Protein AF-A0A7V4YYL2-F1 (afdb_monomer_lite)

Foldseek 3Di:
DVLVVLLVCLLLCQLLCCQVPVDGDVVSVVSLVVLQVVQVVFWDWDQDPVGIDIDGNDDDDDVCVSSVVSVVSVVCVPDPQSVQWHAAPQPRDIDGQPDPVSPDRHNDCVPRVVVVVVVVVVVVVVVVVVVVVVD

Sequence (135 aa):
MDEVRALREAIYDFFDYHAKNGKIHPAHLETLNGFLHEVYMYTCIKMTENGLQRGIFKKTYMEKPLWIIALSAESLLLSDRLSRVKACDNCGWLFLDTSKNGARRWCNMSTCGSQTKAKAWYHRKKELESGKSNL

pLDDT: mean 88.84, std 10.21, range [47.81, 97.75]

Secondary structure (DSSP, 8-state):
-HHHHHHHHHHHHHHHHHHHHS---THHHHHHHHHHHHHHHTEEEEEETTEEEEEE----SSSHHHHHHHHHHHHHHTSGGGGGEEE-TTT--EEE--STTS---SS-IIIIIHHHHHHHHHHHHHHHHHHTT--

Radius of gyration: 21.22 Å; chains: 1; bounding box: 65×26×57 Å

Structure (mmCIF, N/CA/C/O backbone):
data_AF-A0A7V4YYL2-F1
#
_entry.id   AF-A0A7V4YYL2-F1
#
loop_
_atom_site.group_PDB
_atom_site.id
_atom_site.type_symbol
_atom_site.label_atom_id
_atom_site.label_alt_id
_atom_site.label_comp_id
_atom_site.label_asym_id
_atom_site.label_entity_id
_atom_site.label_seq_id
_atom_site.pdbx_PDB_ins_code
_atom_site.Cartn_x
_atom_site.Cartn_y
_atom_site.Cartn_z
_atom_site.occupancy
_atom_site.B_iso_or_equiv
_atom_site.auth_seq_id
_atom_site.auth_comp_id
_atom_site.auth_asym_id
_atom_site.auth_atom_id
_atom_site.pdbx_PDB_model_num
ATOM 1 N N . MET A 1 1 ? -1.567 14.436 -16.676 1.00 70.31 1 MET A N 1
ATOM 2 C CA . MET A 1 1 ? -2.353 14.470 -15.416 1.00 70.31 1 MET A CA 1
ATOM 3 C C . MET A 1 1 ? -3.103 13.167 -15.204 1.00 70.31 1 MET A C 1
ATOM 5 O O . MET A 1 1 ? -3.061 12.636 -14.102 1.00 70.31 1 MET A O 1
ATOM 9 N N . ASP A 1 2 ? -3.760 12.637 -16.233 1.00 87.00 2 ASP A N 1
ATOM 10 C CA . ASP A 1 2 ? -4.640 11.471 -16.090 1.00 87.00 2 ASP A CA 1
ATOM 11 C C . ASP A 1 2 ? -3.893 10.171 -15.770 1.00 87.00 2 ASP A C 1
ATOM 13 O O . ASP A 1 2 ? -4.371 9.403 -14.947 1.00 87.00 2 ASP A O 1
ATOM 17 N N . GLU A 1 3 ? -2.665 9.988 -16.264 1.00 87.38 3 GLU A N 1
ATOM 18 C CA . GLU A 1 3 ? -1.773 8.880 -15.871 1.00 87.38 3 GLU A CA 1
ATOM 19 C C . GLU A 1 3 ? -1.490 8.844 -14.360 1.00 87.38 3 GLU A C 1
ATOM 21 O O . GLU A 1 3 ? -1.499 7.781 -13.745 1.00 87.38 3 GLU A O 1
ATOM 26 N N . VAL A 1 4 ? -1.292 10.015 -13.736 1.00 90.44 4 VAL A N 1
ATOM 27 C CA . VAL A 1 4 ? -1.080 10.137 -12.283 1.00 90.44 4 VAL A CA 1
ATOM 28 C C . VAL A 1 4 ? -2.314 9.640 -11.533 1.00 90.44 4 VAL A C 1
ATOM 30 O O . VAL A 1 4 ? -2.196 8.952 -10.519 1.00 90.44 4 VAL A O 1
ATOM 33 N N . ARG A 1 5 ? -3.504 9.984 -12.041 1.00 91.94 5 ARG A N 1
ATOM 34 C CA . ARG A 1 5 ? -4.784 9.550 -11.481 1.00 91.94 5 ARG A CA 1
ATOM 35 C C . ARG A 1 5 ? -4.975 8.041 -11.669 1.00 91.94 5 ARG A C 1
ATOM 37 O O . ARG A 1 5 ? -5.242 7.363 -10.683 1.00 91.94 5 ARG A O 1
ATOM 44 N N . ALA A 1 6 ? -4.745 7.532 -12.878 1.00 90.50 6 ALA A N 1
ATOM 45 C CA . ALA A 1 6 ? -4.885 6.122 -13.232 1.00 90.50 6 ALA A CA 1
ATOM 46 C C . ALA A 1 6 ? -3.940 5.215 -12.427 1.00 90.50 6 ALA A C 1
ATOM 48 O O . ALA A 1 6 ? -4.390 4.219 -11.866 1.00 90.50 6 ALA A O 1
ATOM 49 N N . LEU A 1 7 ? -2.656 5.576 -12.288 1.00 91.31 7 LEU A N 1
ATOM 50 C CA . LEU A 1 7 ? -1.714 4.814 -11.461 1.00 91.31 7 LEU A CA 1
ATOM 51 C C . LEU A 1 7 ? -2.117 4.842 -9.980 1.00 91.31 7 LEU A C 1
ATOM 53 O O . LEU A 1 7 ? -2.084 3.811 -9.310 1.00 91.31 7 LEU A O 1
ATOM 57 N N . ARG A 1 8 ? -2.519 6.011 -9.463 1.00 93.44 8 ARG A N 1
ATOM 58 C CA . ARG A 1 8 ? -2.992 6.167 -8.078 1.00 93.44 8 ARG A CA 1
ATOM 59 C C . ARG A 1 8 ? -4.217 5.295 -7.799 1.00 93.44 8 ARG A C 1
ATOM 61 O O . ARG A 1 8 ? -4.280 4.692 -6.734 1.00 93.44 8 ARG A O 1
ATOM 68 N N . GLU A 1 9 ? -5.172 5.253 -8.722 1.00 92.44 9 GLU A N 1
ATOM 69 C CA . GLU A 1 9 ? -6.406 4.467 -8.603 1.00 92.44 9 GLU A CA 1
ATOM 70 C C . GLU A 1 9 ? -6.120 2.970 -8.717 1.00 92.44 9 GLU A C 1
ATOM 72 O O . GLU A 1 9 ? -6.482 2.234 -7.808 1.00 92.44 9 GLU A O 1
ATOM 77 N N . ALA A 1 10 ? -5.337 2.528 -9.706 1.00 91.12 10 ALA A N 1
ATOM 78 C CA . ALA A 1 10 ? -4.929 1.126 -9.825 1.00 91.12 10 ALA A CA 1
ATOM 79 C C . ALA A 1 10 ? -4.198 0.603 -8.573 1.00 91.12 10 ALA A C 1
ATOM 81 O O . ALA A 1 10 ? -4.504 -0.483 -8.080 1.00 91.12 10 ALA A O 1
ATOM 82 N N . ILE A 1 11 ? -3.267 1.393 -8.023 1.00 93.44 11 ILE A N 1
ATOM 83 C CA . ILE A 1 11 ? -2.564 1.069 -6.773 1.00 93.44 11 ILE A CA 1
ATOM 84 C C . ILE A 1 11 ? -3.537 1.040 -5.589 1.00 93.44 11 ILE A C 1
ATOM 86 O O . ILE A 1 11 ? -3.478 0.116 -4.776 1.00 93.44 11 ILE A O 1
ATOM 90 N N . TYR A 1 12 ? -4.411 2.043 -5.464 1.00 93.88 12 TYR A N 1
ATOM 91 C CA . TYR A 1 12 ? -5.356 2.122 -4.352 1.00 93.88 12 TYR A CA 1
ATOM 92 C C . TYR A 1 12 ? -6.344 0.953 -4.375 1.00 93.88 12 TYR A C 1
ATOM 94 O O . TYR A 1 12 ? -6.459 0.251 -3.374 1.00 93.88 12 TYR A O 1
ATOM 102 N N . ASP A 1 13 ? -6.993 0.705 -5.511 1.00 90.81 13 ASP A N 1
ATOM 103 C CA . ASP A 1 13 ? -8.012 -0.332 -5.658 1.00 90.81 13 ASP A CA 1
ATOM 104 C C . ASP A 1 13 ? -7.420 -1.728 -5.432 1.00 90.81 13 ASP A C 1
ATOM 106 O O . ASP A 1 13 ? -8.007 -2.527 -4.703 1.00 90.81 13 ASP A O 1
ATOM 110 N N . PHE A 1 14 ? -6.217 -2.001 -5.960 1.00 92.38 14 PHE A N 1
ATOM 111 C CA . PHE A 1 14 ? -5.494 -3.245 -5.683 1.00 92.38 14 PHE A CA 1
ATOM 112 C C . PHE A 1 14 ? -5.308 -3.466 -4.174 1.00 92.38 14 PHE A C 1
ATOM 114 O O . PHE A 1 14 ? -5.674 -4.515 -3.635 1.00 92.38 14 PHE A O 1
ATOM 121 N N . PHE A 1 15 ? -4.721 -2.485 -3.481 1.00 94.69 15 PHE A N 1
ATOM 122 C CA . PHE A 1 15 ? -4.337 -2.640 -2.079 1.00 94.69 15 PHE A CA 1
ATOM 123 C C . PHE A 1 15 ? -5.527 -2.553 -1.119 1.00 94.69 15 PHE A C 1
ATOM 125 O O . PHE A 1 15 ? -5.506 -3.222 -0.089 1.00 94.69 15 PHE A O 1
ATOM 132 N N . ASP A 1 16 ? -6.564 -1.777 -1.435 1.00 93.88 16 ASP A N 1
ATOM 133 C CA . ASP A 1 16 ? -7.807 -1.709 -0.661 1.00 93.88 16 ASP A CA 1
ATOM 134 C C . ASP A 1 16 ? -8.623 -2.997 -0.815 1.00 93.88 16 ASP A C 1
ATOM 136 O O . ASP A 1 16 ? -9.062 -3.571 0.187 1.00 93.88 16 ASP A O 1
ATOM 140 N N . TYR A 1 17 ? -8.736 -3.527 -2.039 1.00 92.44 17 TYR A N 1
ATOM 141 C CA . TYR A 1 17 ? -9.357 -4.828 -2.273 1.00 92.44 17 TYR A CA 1
ATOM 142 C C . TYR A 1 17 ? -8.599 -5.947 -1.548 1.00 92.44 17 TYR A C 1
ATOM 144 O O . TYR A 1 17 ? -9.228 -6.769 -0.874 1.00 92.44 17 TYR A O 1
ATOM 152 N N . HIS A 1 18 ? -7.261 -5.948 -1.607 1.00 92.62 18 HIS A N 1
ATOM 153 C CA . HIS A 1 18 ? -6.434 -6.898 -0.862 1.00 92.62 18 HIS A CA 1
ATOM 154 C C . HIS A 1 18 ? -6.622 -6.762 0.656 1.00 92.62 18 HIS A C 1
ATOM 156 O O . HIS A 1 18 ? -6.918 -7.753 1.323 1.00 92.62 18 HIS A O 1
ATOM 162 N N . ALA A 1 19 ? -6.526 -5.546 1.200 1.00 93.62 19 ALA A N 1
ATOM 163 C CA . ALA A 1 19 ? -6.653 -5.281 2.633 1.00 93.62 19 ALA A CA 1
ATOM 164 C C . ALA A 1 19 ? -8.022 -5.680 3.211 1.00 93.62 19 ALA A C 1
ATOM 166 O O . ALA A 1 19 ? -8.106 -6.033 4.387 1.00 93.62 19 ALA A O 1
ATOM 167 N N . LYS A 1 20 ? -9.090 -5.620 2.404 1.00 90.56 20 LYS A N 1
ATOM 168 C CA . LYS A 1 20 ? -10.452 -6.003 2.808 1.00 90.56 20 LYS A CA 1
ATOM 169 C C . LYS A 1 20 ? -10.752 -7.491 2.630 1.00 90.56 20 LYS A C 1
ATOM 171 O O . LYS A 1 20 ? -11.482 -8.052 3.440 1.00 90.56 20 LYS A O 1
ATOM 176 N N . ASN A 1 21 ? -10.229 -8.121 1.575 1.00 90.19 21 ASN A N 1
ATOM 177 C CA . ASN A 1 21 ? -10.677 -9.452 1.137 1.00 90.19 21 ASN A CA 1
ATOM 178 C C . ASN A 1 21 ? -9.604 -10.549 1.223 1.00 90.19 21 ASN A C 1
ATOM 180 O O . ASN A 1 21 ? -9.929 -11.718 1.019 1.00 90.19 21 ASN A O 1
ATOM 184 N N . GLY A 1 22 ? -8.330 -10.199 1.435 1.00 87.00 22 GLY A N 1
ATOM 185 C CA . GLY A 1 22 ? -7.194 -11.128 1.341 1.00 87.00 22 GLY A CA 1
ATOM 186 C C . GLY A 1 22 ? 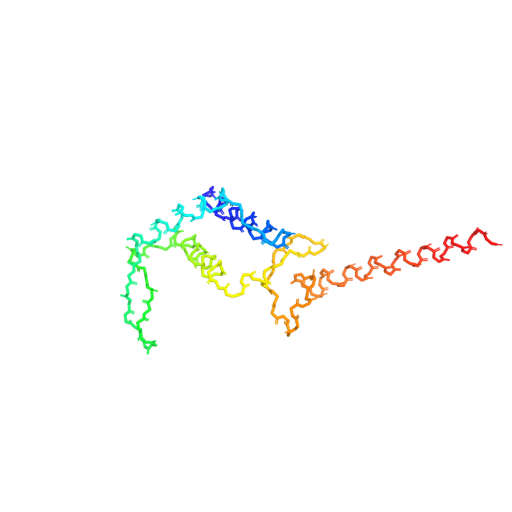-6.973 -11.710 -0.064 1.00 87.00 22 GLY A C 1
ATOM 187 O O . GLY A 1 22 ? -6.258 -12.695 -0.220 1.00 87.00 22 GLY A O 1
ATOM 188 N N . LYS A 1 23 ? -7.610 -11.129 -1.089 1.00 85.94 23 LYS A N 1
ATOM 189 C CA . LYS A 1 23 ? -7.641 -11.614 -2.478 1.00 85.94 23 LYS A CA 1
ATOM 190 C C . LYS A 1 23 ? -7.080 -10.563 -3.432 1.00 85.94 23 LYS A C 1
ATOM 192 O O . LYS A 1 23 ? -6.941 -9.399 -3.071 1.00 85.94 23 LYS A O 1
ATOM 197 N N . ILE A 1 24 ? -6.785 -10.980 -4.658 1.00 81.88 24 ILE A N 1
ATOM 198 C CA . ILE A 1 24 ? -6.372 -10.112 -5.764 1.00 81.88 24 ILE A CA 1
ATOM 199 C C . ILE A 1 24 ? -7.364 -10.327 -6.908 1.00 81.88 24 ILE A C 1
ATOM 201 O O . ILE A 1 24 ? -7.664 -11.472 -7.244 1.00 81.88 24 ILE A O 1
ATOM 205 N N . HIS A 1 25 ? -7.870 -9.244 -7.500 1.00 79.75 25 HIS A N 1
ATOM 206 C CA . HIS A 1 25 ? -8.697 -9.307 -8.704 1.00 79.75 25 HIS A CA 1
ATOM 207 C C . HIS A 1 25 ? -7.850 -8.936 -9.940 1.00 79.75 25 HIS A C 1
ATOM 209 O O . HIS A 1 25 ? -7.208 -7.881 -9.910 1.00 79.75 25 HIS A O 1
ATOM 215 N N . PRO A 1 26 ? -7.836 -9.744 -11.024 1.00 80.19 26 PRO A N 1
ATOM 216 C CA . PRO A 1 26 ? -6.928 -9.541 -12.161 1.00 80.19 26 PRO A CA 1
ATOM 217 C C . PRO A 1 26 ? -6.995 -8.155 -12.814 1.00 80.19 26 PRO A C 1
ATOM 219 O O . PRO A 1 26 ? -5.959 -7.625 -13.202 1.00 80.19 26 PRO A O 1
ATOM 222 N N . ALA A 1 27 ? -8.177 -7.531 -12.871 1.00 78.44 27 ALA A N 1
ATOM 223 C CA . ALA A 1 27 ? -8.356 -6.218 -13.504 1.00 78.44 27 ALA A CA 1
ATOM 224 C C . ALA A 1 27 ? -7.496 -5.095 -12.882 1.00 78.44 27 ALA A C 1
ATOM 226 O O . ALA A 1 27 ? -7.097 -4.172 -13.584 1.00 78.44 27 ALA A O 1
ATOM 227 N N . HIS A 1 28 ? -7.148 -5.171 -11.589 1.00 76.69 28 HIS A N 1
ATOM 228 C CA . HIS A 1 28 ? -6.271 -4.162 -10.971 1.00 76.69 28 HIS A CA 1
ATOM 229 C C . HIS A 1 28 ? -4.803 -4.298 -11.411 1.00 76.69 28 HIS A C 1
ATOM 231 O O . HIS A 1 28 ? -4.039 -3.338 -11.320 1.00 76.69 28 HIS A O 1
ATOM 237 N N . LEU A 1 29 ? -4.401 -5.483 -11.888 1.00 85.25 29 LEU A N 1
ATOM 238 C CA . LEU A 1 29 ? -3.051 -5.725 -12.390 1.00 85.25 29 LEU A CA 1
ATOM 239 C C . LEU A 1 29 ? -2.861 -5.187 -13.809 1.00 85.25 29 LEU A C 1
ATOM 241 O O . LEU A 1 29 ? -1.746 -4.818 -14.142 1.00 85.25 29 LEU A O 1
ATOM 245 N N . GLU A 1 30 ? -3.908 -5.108 -14.633 1.00 89.25 30 GLU A N 1
ATOM 246 C CA . GLU A 1 30 ? -3.800 -4.671 -16.033 1.00 89.25 30 GLU A CA 1
ATOM 247 C C . GLU A 1 30 ? -3.238 -3.245 -16.149 1.00 89.25 30 GLU A C 1
ATOM 249 O O . GLU A 1 30 ? -2.199 -3.032 -16.777 1.00 89.25 30 GLU A O 1
ATOM 254 N N . THR A 1 31 ? -3.843 -2.284 -15.444 1.00 87.94 31 THR A N 1
ATOM 255 C CA . THR A 1 31 ? -3.368 -0.892 -15.418 1.00 87.94 31 THR A CA 1
ATOM 256 C C . THR A 1 31 ? -1.952 -0.779 -14.847 1.00 87.94 31 THR A C 1
ATOM 258 O O . THR A 1 31 ? -1.115 -0.086 -15.423 1.00 87.94 31 THR A O 1
ATOM 261 N N . LEU A 1 32 ? -1.646 -1.478 -13.744 1.00 90.19 32 LEU A N 1
ATOM 262 C CA . LEU A 1 32 ? -0.302 -1.468 -13.151 1.00 90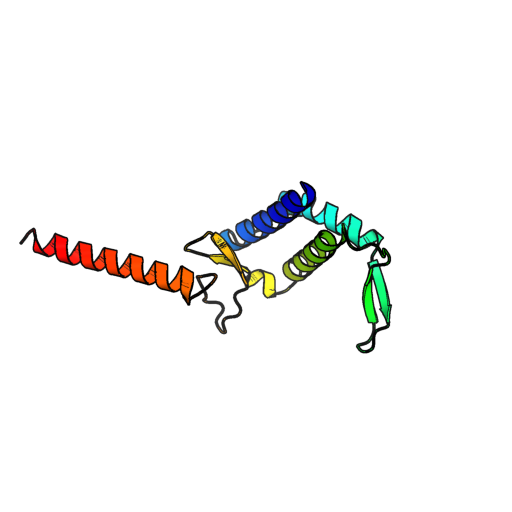.19 32 LEU A CA 1
ATOM 263 C C . LEU A 1 32 ? 0.739 -2.080 -14.104 1.00 90.19 32 LEU A C 1
ATOM 265 O O . LEU A 1 32 ? 1.826 -1.525 -14.254 1.00 90.19 32 LEU A O 1
ATOM 269 N N . ASN A 1 33 ? 0.395 -3.171 -14.791 1.00 92.31 33 ASN A N 1
ATOM 270 C CA . ASN A 1 33 ? 1.254 -3.834 -15.768 1.00 92.31 33 ASN A CA 1
ATOM 271 C C . ASN A 1 33 ? 1.562 -2.937 -16.972 1.00 92.31 33 ASN A C 1
ATOM 273 O O . ASN A 1 33 ? 2.668 -3.025 -17.494 1.00 92.31 33 ASN A O 1
ATOM 277 N N . GLY A 1 34 ? 0.653 -2.040 -17.373 1.00 90.94 34 GLY A N 1
ATOM 278 C CA . GLY A 1 34 ? 0.940 -1.010 -18.378 1.00 90.94 34 GLY A CA 1
ATOM 279 C C . GLY A 1 34 ? 2.108 -0.104 -17.966 1.00 90.94 34 GLY A C 1
ATOM 280 O O . GLY A 1 34 ? 3.092 0.017 -18.697 1.00 90.94 34 GLY A O 1
ATOM 281 N N . PHE A 1 35 ? 2.056 0.453 -16.750 1.00 90.31 35 PHE A N 1
ATOM 282 C CA . PHE A 1 35 ? 3.149 1.269 -16.199 1.00 90.31 35 PHE A CA 1
ATOM 283 C C . PHE A 1 35 ? 4.435 0.464 -15.957 1.00 90.31 35 PHE A C 1
ATOM 285 O O . PHE A 1 35 ? 5.533 0.986 -16.162 1.00 90.31 35 PHE A O 1
ATOM 292 N N . LEU A 1 36 ? 4.321 -0.800 -15.528 1.00 92.38 36 LEU A N 1
ATOM 293 C CA . LEU A 1 36 ? 5.475 -1.682 -15.330 1.00 92.38 36 LEU A CA 1
ATOM 294 C C . LEU A 1 36 ? 6.155 -2.035 -16.657 1.00 92.38 36 LEU A C 1
ATOM 296 O O . LEU A 1 36 ? 7.378 -1.971 -16.743 1.00 92.38 36 LEU A O 1
ATOM 300 N N . HIS A 1 37 ? 5.388 -2.353 -17.701 1.00 92.56 37 HIS A N 1
ATOM 301 C CA . HIS A 1 37 ? 5.919 -2.642 -19.030 1.00 92.56 37 HIS A CA 1
ATOM 302 C C . HIS A 1 37 ? 6.758 -1.472 -19.557 1.00 92.56 37 HIS A C 1
ATOM 304 O O . HIS A 1 37 ? 7.900 -1.677 -19.971 1.00 92.56 37 HIS A O 1
ATOM 310 N N . GLU A 1 38 ? 6.237 -0.243 -19.456 1.00 88.25 38 GLU A N 1
ATOM 311 C CA . GLU A 1 38 ? 6.957 0.961 -19.873 1.00 88.25 38 GLU A CA 1
ATOM 312 C C . GLU A 1 38 ? 8.281 1.131 -19.110 1.00 88.25 38 GLU A C 1
ATOM 314 O O . GLU A 1 38 ? 9.339 1.222 -19.735 1.00 88.25 38 GLU A O 1
ATOM 319 N N . VAL A 1 39 ? 8.267 1.126 -17.769 1.00 89.06 39 VAL A N 1
ATOM 320 C CA . VAL A 1 39 ? 9.514 1.303 -17.003 1.00 89.06 39 VAL A CA 1
ATOM 321 C C . VAL A 1 39 ? 10.510 0.178 -17.275 1.00 89.06 39 VAL A C 1
ATOM 323 O O . VAL A 1 39 ? 11.704 0.466 -17.391 1.00 89.06 39 VAL A O 1
ATOM 326 N N . TYR A 1 40 ? 10.057 -1.072 -17.435 1.00 91.06 40 TYR A N 1
ATOM 327 C CA . TYR A 1 40 ? 10.940 -2.207 -17.707 1.00 91.06 40 TYR A CA 1
ATOM 328 C C . TYR A 1 40 ? 11.717 -2.054 -19.015 1.00 91.06 40 TYR A C 1
ATOM 330 O O . TYR A 1 40 ? 12.922 -2.321 -19.004 1.00 91.06 40 TYR A O 1
ATOM 338 N N . MET A 1 41 ? 11.108 -1.511 -20.078 1.00 88.75 41 MET A N 1
ATOM 339 C CA . MET A 1 41 ? 11.810 -1.176 -21.331 1.00 88.75 41 MET A CA 1
ATOM 340 C C . MET A 1 41 ? 12.966 -0.176 -21.140 1.00 88.75 41 MET A C 1
ATOM 342 O O . MET A 1 41 ? 13.879 -0.118 -21.961 1.00 88.75 41 MET A O 1
ATOM 346 N N . TYR A 1 42 ? 12.968 0.588 -20.043 1.00 87.06 42 TYR A N 1
ATOM 347 C CA . TYR A 1 42 ? 14.023 1.545 -19.701 1.00 87.06 42 TYR A CA 1
ATOM 348 C C . TYR A 1 42 ? 14.878 1.135 -18.492 1.00 87.06 42 TYR A C 1
ATOM 350 O O . TYR A 1 42 ? 15.744 1.919 -18.081 1.00 87.06 42 TYR A O 1
ATOM 358 N N . THR A 1 43 ? 14.672 -0.055 -17.913 1.00 88.94 43 THR A N 1
ATOM 359 C CA . THR A 1 43 ? 15.512 -0.560 -16.815 1.00 88.94 43 THR A CA 1
ATOM 360 C C . THR A 1 43 ? 16.887 -1.019 -17.299 1.00 88.94 43 THR A C 1
ATOM 362 O O . THR A 1 43 ? 17.075 -1.450 -18.431 1.00 88.94 43 THR A O 1
ATOM 365 N N . CYS A 1 44 ? 17.877 -0.911 -16.417 1.00 90.19 44 CYS A N 1
ATOM 366 C CA . CYS A 1 44 ? 19.244 -1.375 -16.636 1.00 90.19 44 CYS A CA 1
ATOM 367 C C . CYS A 1 44 ? 19.858 -1.848 -15.317 1.00 90.19 44 CYS A C 1
ATOM 369 O O . CYS A 1 44 ? 19.366 -1.506 -14.240 1.00 90.19 44 CYS A O 1
ATOM 371 N N . ILE A 1 45 ? 20.967 -2.581 -15.388 1.00 91.81 45 ILE A N 1
ATOM 372 C CA . ILE A 1 45 ? 21.817 -2.832 -14.221 1.00 91.81 45 ILE A CA 1
ATOM 373 C C . ILE A 1 45 ? 22.875 -1.727 -14.169 1.00 91.81 45 ILE A C 1
ATOM 375 O O . ILE A 1 45 ? 23.520 -1.431 -15.175 1.00 91.81 45 ILE A O 1
ATOM 379 N N . LYS A 1 46 ? 23.049 -1.107 -13.001 1.00 90.88 46 LYS A N 1
ATOM 380 C CA . LYS A 1 46 ? 24.111 -0.134 -12.728 1.00 90.88 46 LYS A CA 1
ATOM 381 C C . LYS A 1 46 ? 25.028 -0.665 -11.636 1.00 90.88 46 LYS A C 1
ATOM 383 O O . LYS A 1 46 ? 24.560 -1.219 -10.643 1.00 90.88 46 LYS A O 1
ATOM 388 N N . MET A 1 47 ? 26.327 -0.452 -11.813 1.00 93.94 47 MET A N 1
ATOM 389 C CA . MET A 1 47 ? 27.301 -0.580 -10.733 1.00 93.94 47 MET A CA 1
ATOM 390 C C . MET A 1 47 ? 27.141 0.619 -9.789 1.00 93.94 47 MET A C 1
ATOM 392 O O . MET A 1 47 ? 27.041 1.757 -10.249 1.00 93.94 47 MET A O 1
ATOM 396 N N . THR A 1 48 ? 27.107 0.367 -8.485 1.00 90.31 48 THR A N 1
ATOM 397 C CA . THR A 1 48 ? 27.084 1.387 -7.426 1.00 90.31 48 THR A CA 1
ATOM 398 C C . THR A 1 48 ? 28.114 1.029 -6.356 1.00 90.31 48 THR A C 1
ATOM 400 O O . THR A 1 48 ? 28.615 -0.094 -6.334 1.00 90.31 48 THR A O 1
ATOM 403 N N . GLU A 1 49 ? 28.394 1.947 -5.431 1.00 92.69 49 GLU A N 1
ATOM 404 C CA . GLU A 1 49 ? 29.242 1.681 -4.254 1.00 92.69 49 GLU A CA 1
ATOM 405 C C . GLU A 1 49 ? 28.732 0.493 -3.413 1.00 92.69 49 GLU A C 1
ATOM 407 O O . GLU A 1 49 ? 29.519 -0.228 -2.812 1.00 92.69 49 GLU A O 1
ATOM 412 N N . ASN A 1 50 ? 27.418 0.234 -3.442 1.00 92.81 50 ASN A N 1
ATOM 413 C CA . ASN A 1 50 ? 26.758 -0.877 -2.753 1.00 92.81 50 ASN A CA 1
ATOM 414 C C . ASN A 1 50 ? 26.538 -2.103 -3.670 1.00 92.81 50 ASN A C 1
ATOM 416 O O . ASN A 1 50 ? 25.627 -2.898 -3.439 1.00 92.81 50 ASN A O 1
ATOM 420 N N . GLY A 1 51 ? 27.327 -2.241 -4.742 1.00 93.81 51 GLY A N 1
ATOM 421 C CA . GLY A 1 51 ? 27.233 -3.332 -5.716 1.00 93.81 51 GLY A CA 1
ATOM 422 C C . GLY A 1 51 ? 26.241 -3.081 -6.860 1.00 93.81 51 GLY A C 1
ATOM 423 O O . GLY A 1 51 ? 25.925 -1.938 -7.203 1.00 93.81 51 GLY A O 1
ATOM 424 N N . LEU A 1 52 ? 25.777 -4.163 -7.494 1.00 93.69 52 LEU A N 1
ATOM 425 C CA . LEU A 1 52 ? 24.874 -4.122 -8.651 1.00 93.69 52 LEU A CA 1
ATOM 426 C C . LEU A 1 52 ? 23.437 -3.781 -8.234 1.00 93.69 52 LEU A C 1
ATOM 428 O O . LEU A 1 52 ? 22.855 -4.453 -7.385 1.00 93.69 52 LEU A O 1
ATOM 432 N N . GLN A 1 53 ? 22.842 -2.769 -8.868 1.00 89.94 53 GLN A N 1
ATOM 433 C CA . GLN A 1 53 ? 21.478 -2.312 -8.582 1.00 89.94 53 GLN A CA 1
ATOM 434 C C . GLN A 1 53 ? 20.677 -2.027 -9.859 1.00 89.94 53 GLN A C 1
ATOM 436 O O . GLN A 1 53 ? 21.233 -1.695 -10.907 1.00 89.94 53 GLN A O 1
ATOM 441 N N . ARG A 1 54 ? 19.343 -2.108 -9.762 1.00 88.12 54 ARG A N 1
ATOM 442 C CA . ARG A 1 54 ? 18.418 -1.698 -10.831 1.00 88.12 54 ARG A CA 1
ATOM 443 C C . ARG A 1 54 ? 18.449 -0.176 -10.990 1.00 88.12 54 ARG A C 1
ATOM 445 O O . ARG A 1 54 ? 18.102 0.559 -10.072 1.00 88.12 54 ARG A O 1
ATOM 452 N N . GLY A 1 55 ? 18.820 0.293 -12.175 1.00 85.56 55 GLY A N 1
ATOM 453 C CA . GLY A 1 55 ? 18.731 1.689 -12.589 1.00 85.56 55 GLY A CA 1
ATOM 454 C C . GLY A 1 55 ? 17.803 1.880 -13.789 1.00 85.56 55 GLY A C 1
ATOM 455 O O . GLY A 1 55 ? 17.219 0.935 -14.308 1.00 85.56 55 GLY A O 1
ATOM 456 N N . ILE A 1 56 ? 17.700 3.126 -14.257 1.00 85.56 56 ILE A N 1
ATOM 457 C CA . ILE A 1 56 ? 16.923 3.514 -15.447 1.00 85.56 56 ILE A CA 1
ATOM 458 C C . ILE A 1 56 ? 17.845 4.255 -16.431 1.00 85.56 56 ILE A C 1
ATOM 460 O O . ILE A 1 56 ? 18.645 5.094 -15.990 1.00 85.56 56 ILE A O 1
ATOM 464 N N . PHE A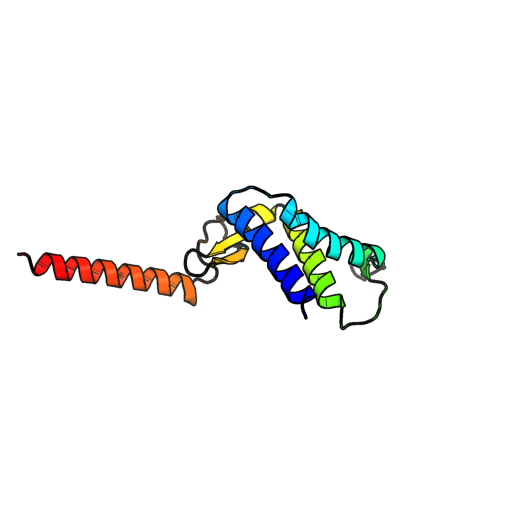 1 57 ? 17.721 3.978 -17.736 1.00 78.25 57 PHE A N 1
ATOM 465 C CA . PHE A 1 57 ? 18.447 4.650 -18.827 1.00 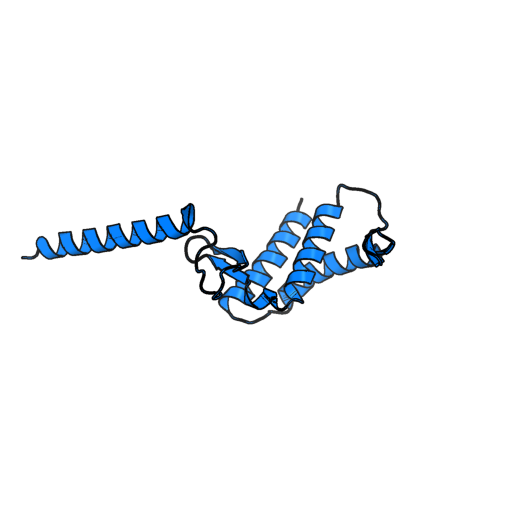78.25 57 PHE A CA 1
ATOM 466 C C . PHE A 1 57 ? 17.995 6.132 -18.998 1.00 78.25 57 PHE A C 1
ATOM 468 O O . PHE A 1 57 ? 18.714 7.039 -18.577 1.00 78.25 57 PHE A O 1
ATOM 475 N N . LYS A 1 58 ? 16.771 6.400 -19.510 1.00 69.06 58 LYS A N 1
ATOM 476 C CA . LYS A 1 58 ? 16.090 7.730 -19.632 1.00 69.06 58 LYS A CA 1
ATOM 477 C C . LYS A 1 58 ? 16.914 8.775 -20.423 1.00 69.06 58 LYS A C 1
ATOM 479 O O . LYS A 1 58 ? 17.149 8.581 -21.602 1.00 69.06 58 LYS A O 1
ATOM 484 N N . LYS A 1 59 ? 17.322 9.935 -19.870 1.00 61.25 59 LYS A N 1
ATOM 485 C CA . LYS A 1 59 ? 17.483 10.343 -18.447 1.00 61.25 59 LYS A CA 1
ATOM 486 C C . LYS A 1 59 ? 16.326 11.168 -17.834 1.00 61.25 59 LYS A C 1
ATOM 488 O O . LYS A 1 59 ? 16.208 11.162 -16.612 1.00 61.25 59 LYS A O 1
ATOM 493 N N . THR A 1 60 ? 15.492 11.816 -18.643 1.00 59.91 60 THR A N 1
ATOM 494 C CA . THR A 1 60 ? 14.474 12.862 -18.350 1.00 59.91 60 THR A CA 1
ATOM 495 C C . THR A 1 60 ? 13.640 12.684 -17.067 1.00 59.91 60 THR A C 1
ATOM 497 O O . THR A 1 60 ? 13.232 11.570 -16.759 1.00 59.91 60 THR A O 1
ATOM 500 N N . TYR A 1 61 ? 13.371 13.769 -16.323 1.00 57.47 61 TYR A N 1
ATOM 501 C CA . TYR A 1 61 ? 12.839 13.708 -14.945 1.00 57.47 61 TYR A CA 1
ATOM 502 C C . TYR A 1 61 ? 11.311 13.836 -14.782 1.00 57.47 61 TYR A C 1
ATOM 504 O O . TYR A 1 61 ? 10.809 13.430 -13.739 1.00 57.47 61 TYR A O 1
ATOM 512 N N . MET A 1 62 ? 10.569 14.386 -15.751 1.00 59.47 62 MET A N 1
ATOM 513 C CA . MET A 1 62 ? 9.156 14.768 -15.539 1.00 59.47 62 MET A CA 1
ATOM 514 C C . MET A 1 62 ? 8.154 13.599 -15.571 1.00 59.47 62 MET A C 1
ATOM 516 O O . MET A 1 62 ? 7.201 13.613 -14.802 1.00 59.47 62 MET A O 1
ATOM 520 N N . GLU A 1 63 ? 8.384 12.565 -16.384 1.00 60.66 63 GLU A N 1
ATOM 521 C CA . GLU A 1 63 ? 7.481 11.396 -16.503 1.00 60.66 63 GLU A CA 1
ATOM 522 C C . GLU A 1 63 ? 7.821 10.275 -15.496 1.00 60.66 63 GLU A C 1
ATOM 524 O O . GLU A 1 63 ? 6.987 9.457 -15.111 1.00 60.66 63 GLU A O 1
ATOM 529 N N . LYS A 1 64 ? 9.060 10.266 -14.991 1.00 71.81 64 LYS A N 1
ATOM 530 C CA . LYS A 1 64 ? 9.594 9.214 -14.112 1.00 71.81 64 LYS A CA 1
ATOM 531 C C . LYS A 1 64 ? 8.999 9.067 -12.705 1.00 71.81 64 LYS A C 1
ATOM 533 O O . LYS A 1 64 ? 9.181 7.977 -12.157 1.00 71.81 64 LYS A O 1
ATOM 538 N N . PRO A 1 65 ? 8.342 10.059 -12.065 1.00 81.31 65 PRO A N 1
ATOM 539 C CA . PRO A 1 65 ? 7.753 9.846 -10.743 1.00 81.31 65 PRO A CA 1
ATOM 540 C C . PRO A 1 65 ? 6.785 8.658 -10.734 1.00 81.31 65 PRO A C 1
ATOM 542 O O . PRO A 1 65 ? 6.810 7.860 -9.800 1.00 81.31 65 PRO A O 1
ATOM 545 N N . LEU A 1 66 ? 6.012 8.486 -11.812 1.00 87.56 66 LEU A N 1
ATOM 546 C CA . LEU A 1 66 ? 5.068 7.379 -11.968 1.00 87.56 66 LEU A CA 1
ATOM 547 C C . LEU A 1 66 ? 5.778 6.027 -12.072 1.00 87.56 66 LEU A C 1
ATOM 549 O O . LEU A 1 66 ? 5.389 5.089 -11.388 1.00 87.56 66 LEU A O 1
ATOM 553 N N . TRP A 1 67 ? 6.876 5.939 -12.823 1.00 89.38 67 TRP A N 1
ATOM 554 C CA . TRP A 1 67 ? 7.686 4.720 -12.919 1.00 89.38 67 TRP A CA 1
ATOM 555 C C . TRP A 1 67 ? 8.262 4.280 -11.569 1.00 89.38 67 TRP A C 1
ATOM 557 O O . TRP A 1 67 ? 8.217 3.101 -11.226 1.00 89.38 67 TRP A O 1
ATOM 567 N N . ILE A 1 68 ? 8.782 5.221 -10.773 1.00 88.88 68 ILE A N 1
ATOM 568 C CA . ILE A 1 68 ? 9.305 4.916 -9.433 1.00 88.88 68 ILE A CA 1
ATOM 569 C C . ILE A 1 68 ? 8.177 4.465 -8.497 1.00 88.88 68 ILE A C 1
ATOM 571 O O . ILE A 1 68 ? 8.369 3.530 -7.719 1.00 88.88 68 ILE A O 1
ATOM 575 N N . ILE A 1 69 ? 6.993 5.077 -8.591 1.00 92.06 69 ILE A N 1
ATOM 576 C CA . ILE A 1 69 ? 5.805 4.670 -7.830 1.00 92.06 69 ILE A CA 1
ATOM 577 C C . ILE A 1 69 ? 5.331 3.270 -8.257 1.00 92.06 69 ILE A C 1
ATOM 579 O O . ILE A 1 69 ? 5.092 2.438 -7.386 1.00 92.06 69 ILE A O 1
ATOM 583 N N . ALA A 1 70 ? 5.273 2.968 -9.559 1.00 92.81 70 ALA A N 1
ATOM 584 C CA . ALA A 1 70 ? 4.890 1.653 -10.079 1.00 92.81 70 ALA A CA 1
ATOM 585 C C . ALA A 1 70 ? 5.865 0.550 -9.626 1.00 92.81 70 ALA A C 1
ATOM 587 O O . ALA A 1 70 ? 5.429 -0.456 -9.070 1.00 92.81 70 ALA A O 1
ATOM 588 N N . LEU A 1 71 ? 7.181 0.772 -9.748 1.00 92.75 71 LEU A N 1
ATOM 589 C CA . LEU A 1 71 ? 8.208 -0.153 -9.243 1.00 92.75 71 LEU A CA 1
ATOM 590 C C . LEU A 1 71 ? 8.168 -0.321 -7.713 1.00 92.75 71 LEU A C 1
ATOM 592 O O . LEU A 1 71 ? 8.505 -1.385 -7.196 1.00 92.75 71 LEU A O 1
ATOM 596 N N . SER A 1 72 ? 7.776 0.722 -6.974 1.00 93.81 72 SER A N 1
ATOM 597 C CA . SER A 1 72 ? 7.611 0.653 -5.514 1.00 93.81 72 SER A CA 1
ATOM 598 C C . SER A 1 72 ? 6.357 -0.129 -5.120 1.00 93.81 72 SER 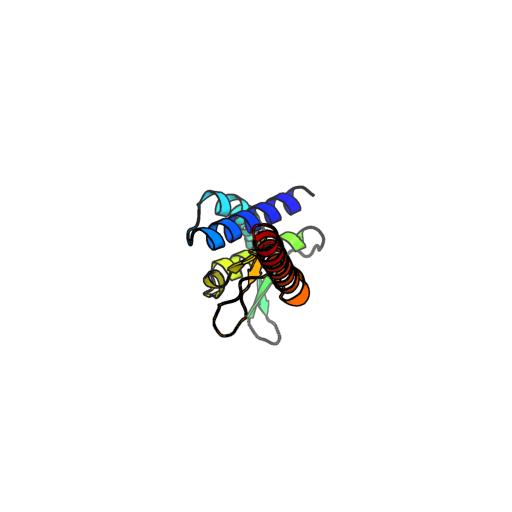A C 1
ATOM 600 O O . SER A 1 72 ? 6.390 -0.883 -4.147 1.00 93.81 72 SER A O 1
ATOM 602 N N . ALA A 1 73 ? 5.269 0.019 -5.882 1.00 94.62 73 ALA A N 1
ATOM 603 C CA . ALA A 1 73 ? 4.062 -0.780 -5.726 1.00 94.62 73 ALA A CA 1
ATOM 604 C C . ALA A 1 73 ? 4.358 -2.254 -6.022 1.00 94.62 73 ALA A C 1
ATOM 606 O O . ALA A 1 73 ? 4.144 -3.079 -5.143 1.00 94.62 73 ALA A O 1
ATOM 607 N N . GLU A 1 74 ? 4.943 -2.581 -7.179 1.00 95.06 74 GLU A N 1
ATOM 608 C CA . GLU A 1 74 ? 5.403 -3.937 -7.523 1.00 95.06 74 GLU A CA 1
ATOM 609 C C . GLU A 1 74 ? 6.271 -4.548 -6.415 1.00 95.06 74 GLU A C 1
ATOM 611 O O . GLU A 1 74 ? 5.998 -5.652 -5.947 1.00 95.06 74 GLU A O 1
ATOM 616 N N . SER A 1 75 ? 7.289 -3.818 -5.948 1.00 95.12 75 SER A N 1
ATOM 617 C CA . SER A 1 75 ? 8.168 -4.299 -4.880 1.00 95.12 75 SER A CA 1
ATOM 618 C C . SER A 1 75 ? 7.411 -4.610 -3.585 1.00 95.12 75 SER A C 1
ATOM 620 O O . SER A 1 75 ? 7.844 -5.484 -2.839 1.00 95.12 75 SER A O 1
ATOM 622 N N . LEU A 1 76 ? 6.311 -3.907 -3.297 1.00 95.62 76 LEU A N 1
ATOM 623 C CA . LEU A 1 76 ? 5.439 -4.202 -2.161 1.00 95.62 76 LEU A CA 1
ATOM 624 C C . LEU A 1 76 ? 4.501 -5.386 -2.458 1.00 95.62 76 LEU A C 1
ATOM 626 O O . LEU A 1 76 ? 4.375 -6.256 -1.598 1.00 95.62 76 LEU A O 1
ATOM 630 N N . LEU A 1 77 ? 3.915 -5.462 -3.662 1.00 92.81 77 LEU A N 1
ATOM 631 C CA . LEU A 1 77 ? 3.086 -6.582 -4.144 1.00 92.81 77 LEU A CA 1
ATOM 632 C C . LEU A 1 77 ? 3.820 -7.927 -4.049 1.00 92.81 77 LEU A C 1
ATOM 634 O O . LEU A 1 77 ? 3.227 -8.920 -3.642 1.00 92.81 77 LEU A O 1
ATOM 638 N N . LEU A 1 78 ? 5.099 -7.957 -4.426 1.00 93.56 78 LEU A N 1
ATOM 639 C CA . LEU A 1 78 ? 5.919 -9.172 -4.472 1.00 93.56 78 LEU A CA 1
ATOM 640 C C . LEU A 1 78 ? 6.647 -9.478 -3.149 1.00 93.56 78 LEU A C 1
ATOM 642 O O . LEU A 1 78 ? 7.432 -10.421 -3.084 1.00 93.56 78 LEU A O 1
ATOM 646 N N . SER A 1 79 ? 6.405 -8.693 -2.093 1.00 95.56 79 SER A N 1
ATOM 647 C CA . SER A 1 79 ? 7.028 -8.878 -0.776 1.00 95.56 79 SER A CA 1
ATOM 648 C C . SER A 1 79 ? 6.106 -9.565 0.233 1.00 95.56 79 SER A C 1
ATOM 650 O O . SER A 1 79 ? 4.883 -9.433 0.187 1.00 95.56 79 SER A O 1
ATOM 652 N N . ASP A 1 80 ? 6.706 -10.194 1.243 1.00 94.25 80 ASP A N 1
ATOM 653 C CA . ASP A 1 80 ? 6.031 -10.663 2.462 1.00 94.25 80 ASP A CA 1
ATOM 654 C C . ASP A 1 80 ? 5.216 -9.550 3.160 1.00 94.25 80 ASP A C 1
ATOM 656 O O . ASP A 1 80 ? 4.175 -9.800 3.781 1.00 94.25 80 ASP A O 1
ATOM 660 N N . ARG A 1 81 ? 5.650 -8.294 2.995 1.00 95.12 81 ARG A N 1
ATOM 661 C CA . ARG A 1 81 ? 5.010 -7.085 3.530 1.00 95.12 81 ARG A CA 1
ATOM 662 C C . ARG A 1 81 ? 3.651 -6.773 2.899 1.00 95.12 81 ARG A C 1
ATOM 664 O O . ARG A 1 81 ? 2.936 -5.958 3.479 1.00 95.12 81 ARG A O 1
ATOM 671 N N . LEU A 1 82 ? 3.250 -7.417 1.795 1.00 94.94 82 LEU A N 1
ATOM 672 C CA . LEU A 1 82 ? 1.892 -7.296 1.243 1.00 94.94 82 LEU A CA 1
ATOM 673 C C . LEU A 1 82 ? 0.831 -7.617 2.314 1.00 94.94 82 LEU A C 1
ATOM 675 O O . LEU A 1 82 ? -0.091 -6.833 2.526 1.00 94.94 82 LEU A O 1
ATOM 679 N N . SER A 1 83 ? 1.055 -8.683 3.094 1.00 93.44 83 SER A N 1
ATOM 680 C CA . SER A 1 83 ? 0.211 -9.103 4.232 1.00 93.44 83 SER A CA 1
ATOM 681 C C . SER A 1 83 ? 0.058 -8.053 5.347 1.00 93.44 83 SER A C 1
ATOM 683 O O . SER A 1 83 ? -0.778 -8.183 6.243 1.00 93.44 83 SER A O 1
ATOM 685 N N . ARG A 1 84 ? 0.896 -7.011 5.328 1.00 95.94 84 ARG A N 1
ATOM 686 C CA . ARG A 1 84 ? 0.942 -5.926 6.313 1.00 95.94 84 ARG A CA 1
ATOM 687 C C . ARG A 1 84 ? 0.245 -4.661 5.805 1.00 95.94 84 ARG A C 1
ATOM 689 O O . ARG A 1 84 ? 0.155 -3.698 6.567 1.00 95.94 84 ARG A O 1
ATOM 696 N N . VAL A 1 85 ? -0.224 -4.630 4.555 1.00 96.56 85 VAL A N 1
ATOM 697 C CA . VAL A 1 85 ? -0.996 -3.512 3.996 1.00 96.56 85 VAL A CA 1
ATOM 698 C C . VAL A 1 85 ? -2.430 -3.573 4.516 1.00 96.56 85 VAL A C 1
ATOM 700 O O . VAL A 1 85 ? -3.074 -4.618 4.473 1.00 96.56 85 VAL A O 1
ATOM 703 N N . LYS A 1 86 ? -2.931 -2.449 5.034 1.00 96.19 86 LYS A N 1
ATOM 704 C CA . LYS A 1 86 ? -4.261 -2.346 5.646 1.00 96.19 86 LYS A CA 1
ATOM 705 C C . LYS A 1 86 ? -4.947 -1.037 5.285 1.00 96.19 86 LYS A C 1
ATOM 707 O O . LYS A 1 86 ? -4.284 -0.008 5.167 1.00 96.19 86 LYS A O 1
ATOM 712 N N . ALA A 1 87 ? -6.274 -1.057 5.212 1.00 96.81 87 ALA A N 1
ATOM 713 C CA . ALA A 1 87 ? -7.098 0.148 5.191 1.00 96.81 87 ALA A CA 1
ATOM 714 C C . ALA A 1 87 ? -7.352 0.656 6.625 1.00 96.81 87 ALA A C 1
ATOM 716 O O . ALA A 1 87 ? -7.419 -0.121 7.575 1.00 96.81 87 ALA A O 1
ATOM 717 N N . CYS A 1 88 ? -7.466 1.973 6.801 1.00 96.62 88 CYS A N 1
ATOM 718 C CA . CYS A 1 88 ? -7.744 2.602 8.094 1.00 96.62 88 CYS A CA 1
ATOM 719 C C . CYS A 1 88 ? -9.242 2.604 8.431 1.00 96.62 88 CYS A C 1
ATOM 721 O O . CYS A 1 88 ? -10.018 3.265 7.739 1.00 96.62 88 CYS A O 1
ATOM 723 N N . ASP A 1 89 ? -9.616 2.020 9.573 1.00 94.06 89 ASP A N 1
ATOM 724 C CA . ASP A 1 89 ? -11.007 1.913 10.053 1.00 94.06 89 ASP A CA 1
ATOM 725 C C . ASP A 1 89 ? -11.769 3.253 10.196 1.00 94.06 89 ASP A C 1
ATOM 727 O O . ASP A 1 89 ? -12.990 3.247 10.316 1.00 94.06 89 ASP A O 1
ATOM 731 N N . ASN A 1 90 ? -11.082 4.405 10.229 1.00 95.81 90 ASN A N 1
ATOM 732 C CA . ASN A 1 90 ? -11.709 5.732 10.387 1.00 95.81 90 ASN A CA 1
ATOM 733 C C . ASN A 1 90 ? -11.709 6.587 9.107 1.00 95.81 90 ASN A C 1
ATOM 735 O O . ASN A 1 90 ? -12.506 7.517 9.023 1.00 95.81 90 ASN A O 1
ATOM 739 N N . CYS A 1 91 ? -10.820 6.337 8.137 1.00 95.56 91 CYS A N 1
ATOM 740 C CA . CYS A 1 91 ? -10.689 7.202 6.950 1.00 95.56 91 CYS A CA 1
ATOM 741 C C . CYS A 1 91 ? -10.415 6.479 5.622 1.00 95.56 91 CYS A C 1
ATOM 743 O O . CYS A 1 91 ? -10.182 7.148 4.619 1.00 95.56 91 CYS A O 1
ATOM 745 N N . GLY A 1 92 ? -10.374 5.144 5.597 1.00 94.12 92 GLY A N 1
ATOM 746 C CA . GLY A 1 92 ? -10.118 4.358 4.383 1.00 94.12 92 GLY A CA 1
ATOM 747 C C . GLY A 1 92 ? -8.691 4.446 3.827 1.00 94.12 92 GLY A C 1
ATOM 748 O O . GLY A 1 92 ? -8.339 3.678 2.944 1.00 94.12 92 GLY A O 1
ATOM 749 N N . TRP A 1 93 ? -7.830 5.325 4.352 1.00 96.12 93 TRP A N 1
ATOM 750 C CA . TRP A 1 93 ? -6.450 5.440 3.874 1.00 96.12 93 TRP A CA 1
ATOM 751 C C . TRP A 1 93 ? -5.668 4.150 4.104 1.00 96.12 93 TRP A C 1
ATOM 753 O O . TRP A 1 93 ? -5.652 3.612 5.216 1.00 96.12 93 TRP A O 1
ATOM 763 N N . LEU A 1 94 ? -4.964 3.719 3.063 1.00 96.62 94 LEU A N 1
ATOM 764 C CA . LEU A 1 94 ? -4.030 2.607 3.120 1.00 96.62 94 LEU A CA 1
ATOM 765 C C . LEU A 1 94 ? -2.807 2.965 3.967 1.00 96.62 94 LEU A C 1
ATOM 767 O O . LEU A 1 94 ? -2.299 4.088 3.925 1.00 96.62 94 LEU A O 1
ATOM 771 N N . PHE A 1 95 ? -2.315 1.999 4.732 1.00 97.00 95 PHE A N 1
ATOM 772 C CA . PHE A 1 95 ? -1.071 2.109 5.479 1.00 97.00 95 PHE A CA 1
ATOM 773 C C . PHE A 1 95 ? -0.369 0.756 5.574 1.00 97.00 95 PHE A C 1
ATOM 775 O O . PHE A 1 95 ? -0.995 -0.302 5.527 1.00 97.00 95 PHE A O 1
ATOM 782 N N . LEU A 1 96 ? 0.948 0.804 5.762 1.00 96.69 96 LEU A N 1
ATOM 783 C CA . LEU A 1 96 ? 1.759 -0.374 6.033 1.00 96.69 96 LEU A CA 1
ATOM 784 C C . LEU A 1 96 ? 1.897 -0.562 7.549 1.00 96.69 96 LEU A C 1
ATOM 786 O O . LEU A 1 96 ? 2.387 0.322 8.259 1.00 96.69 96 LEU A O 1
ATOM 790 N N . ASP A 1 97 ? 1.444 -1.700 8.068 1.00 96.94 97 ASP A N 1
ATOM 791 C CA . ASP A 1 97 ? 1.496 -2.002 9.493 1.00 96.94 97 ASP A CA 1
ATOM 792 C C . ASP A 1 97 ? 2.911 -2.411 9.922 1.00 96.94 97 ASP A C 1
ATOM 794 O O . ASP A 1 97 ? 3.299 -3.579 9.868 1.00 96.94 97 ASP A O 1
ATOM 798 N N . THR A 1 98 ? 3.679 -1.432 10.392 1.00 95.12 98 THR A N 1
ATOM 799 C CA . THR A 1 98 ? 5.016 -1.608 10.976 1.00 95.12 98 THR A CA 1
ATOM 800 C C . THR A 1 98 ? 5.005 -1.934 12.478 1.00 95.12 98 THR A C 1
ATOM 802 O O . THR A 1 98 ? 6.067 -1.999 13.090 1.00 95.12 98 THR A O 1
ATOM 805 N N . SER A 1 99 ? 3.840 -2.148 13.108 1.00 94.44 99 SER A N 1
ATOM 806 C CA . SER A 1 99 ? 3.776 -2.496 14.537 1.00 94.44 99 SER A CA 1
ATOM 807 C C . SER A 1 99 ? 4.295 -3.914 14.804 1.00 94.44 99 SER A C 1
ATOM 809 O O . SER A 1 99 ? 4.092 -4.811 13.987 1.00 94.44 99 SER A O 1
ATOM 811 N N . LYS A 1 100 ? 4.921 -4.154 15.967 1.00 94.25 100 LYS A N 1
ATOM 812 C CA . LYS A 1 100 ? 5.523 -5.459 16.321 1.00 94.25 100 LYS A CA 1
ATOM 813 C C . LYS A 1 100 ? 4.588 -6.646 16.043 1.00 94.25 100 LYS A C 1
ATOM 815 O O . LYS A 1 100 ? 4.989 -7.603 15.392 1.00 94.25 100 LYS A O 1
ATOM 820 N N . ASN A 1 101 ? 3.330 -6.536 16.468 1.00 94.81 101 ASN A N 1
ATOM 821 C CA . ASN A 1 101 ? 2.355 -7.627 16.404 1.00 94.81 101 ASN A CA 1
ATOM 822 C C . ASN A 1 101 ? 1.458 -7.583 15.151 1.00 94.81 101 ASN A C 1
ATOM 824 O O . ASN A 1 101 ? 0.538 -8.384 15.053 1.00 94.81 101 ASN A O 1
ATOM 828 N N . GLY A 1 102 ? 1.651 -6.627 14.230 1.00 93.62 102 GLY A N 1
ATOM 829 C CA . GLY A 1 102 ? 0.770 -6.476 13.064 1.00 93.62 102 GLY A CA 1
ATOM 830 C C . GLY A 1 102 ? -0.700 -6.234 13.439 1.00 93.62 102 GLY A C 1
ATOM 831 O O . GLY A 1 102 ? -1.602 -6.713 12.756 1.00 93.62 102 GLY A O 1
ATOM 832 N N . ALA A 1 103 ? -0.953 -5.520 14.542 1.00 94.00 103 ALA A N 1
ATOM 833 C CA . ALA A 1 103 ? -2.281 -5.343 15.143 1.00 94.00 103 ALA A CA 1
ATOM 834 C C . ALA A 1 103 ? -2.839 -3.910 14.998 1.00 94.00 103 ALA A C 1
ATOM 836 O O . ALA A 1 103 ? -3.825 -3.540 15.636 1.00 94.00 103 ALA A O 1
ATOM 837 N N . ARG A 1 104 ? -2.206 -3.066 14.176 1.00 95.25 104 ARG A N 1
ATOM 838 C CA . ARG A 1 104 ? -2.613 -1.672 13.977 1.00 95.25 104 ARG A CA 1
ATOM 839 C C . ARG A 1 104 ? -3.889 -1.603 13.130 1.00 95.25 104 ARG A C 1
ATOM 841 O O . ARG A 1 104 ? -3.992 -2.282 12.112 1.00 95.25 104 ARG A O 1
ATOM 848 N N . ARG A 1 105 ? -4.831 -0.750 13.551 1.00 95.00 105 ARG A N 1
ATOM 849 C CA . ARG A 1 105 ? -6.140 -0.501 12.900 1.00 95.00 105 ARG A CA 1
ATOM 850 C C . ARG A 1 105 ? -6.277 0.891 12.261 1.00 95.00 105 ARG A C 1
ATOM 852 O O . ARG A 1 105 ? -7.238 1.168 11.552 1.00 95.00 105 ARG A O 1
ATOM 859 N N . TRP A 1 106 ? -5.327 1.792 12.525 1.00 96.81 106 TRP A N 1
ATOM 860 C CA . TRP A 1 106 ? -5.414 3.203 12.133 1.00 96.81 106 TRP A CA 1
ATOM 861 C C . TRP A 1 106 ? -4.131 3.693 11.462 1.00 96.81 106 TRP A C 1
ATOM 863 O O . TRP A 1 106 ? -3.042 3.534 12.024 1.00 96.81 106 TRP A O 1
ATOM 873 N N . CYS A 1 107 ? -4.259 4.382 10.322 1.00 96.62 107 CYS A N 1
ATOM 874 C CA . CYS A 1 107 ? -3.133 4.952 9.567 1.00 96.62 107 CYS A CA 1
ATOM 875 C C . CYS A 1 107 ? -2.287 5.945 10.381 1.00 96.62 107 CYS A C 1
ATOM 877 O O . CYS A 1 107 ? -1.099 6.098 10.118 1.00 96.62 107 CYS A O 1
ATOM 879 N N . ASN A 1 108 ? -2.845 6.549 11.435 1.00 96.25 108 ASN A N 1
ATOM 880 C CA . ASN A 1 108 ? -2.123 7.318 12.446 1.00 96.25 108 ASN A CA 1
ATOM 881 C C . ASN A 1 108 ? -2.871 7.253 13.797 1.00 96.25 108 ASN A C 1
ATOM 883 O O . ASN A 1 108 ? -4.099 7.347 13.843 1.00 96.25 108 ASN A O 1
ATOM 887 N N . MET A 1 109 ? -2.132 7.062 14.896 1.00 94.00 109 MET A N 1
ATOM 888 C CA . MET A 1 109 ? -2.689 7.021 16.251 1.00 94.00 109 MET A CA 1
ATOM 889 C C . MET A 1 109 ? -3.140 8.406 16.729 1.00 94.00 109 MET A C 1
ATOM 891 O O . MET A 1 109 ? -4.211 8.500 17.323 1.00 94.00 109 MET A O 1
ATOM 895 N N . SER A 1 110 ? -2.369 9.469 16.461 1.00 95.25 110 SER A N 1
ATOM 896 C CA . SER A 1 110 ? -2.666 10.813 16.981 1.00 95.25 110 SER A CA 1
ATOM 897 C C . SER A 1 110 ? -3.888 11.448 16.320 1.00 95.25 110 SER A C 1
ATOM 899 O O . SER A 1 110 ? -4.617 12.173 16.994 1.00 95.25 110 SER A O 1
ATOM 901 N N . THR A 1 111 ? -4.158 11.133 15.048 1.00 95.62 111 THR A N 1
ATOM 902 C CA . THR A 1 111 ? -5.345 11.608 14.321 1.00 95.62 111 THR A CA 1
ATOM 903 C C . THR A 1 111 ? -6.485 10.585 14.372 1.00 95.62 111 THR A C 1
ATOM 905 O O . THR A 1 111 ? -7.392 10.714 15.191 1.00 95.62 111 THR A O 1
ATOM 908 N N . CYS A 1 112 ? -6.442 9.534 13.549 1.00 97.75 112 CYS A N 1
ATOM 909 C CA . CYS A 1 112 ? -7.535 8.564 13.412 1.00 97.75 112 CYS A CA 1
ATOM 910 C C . CYS A 1 112 ? -7.796 7.755 14.691 1.00 97.75 112 CYS A C 1
ATOM 912 O O . CYS A 1 112 ? -8.955 7.526 15.044 1.00 97.75 112 CYS A O 1
ATOM 914 N N . GLY A 1 113 ? -6.743 7.359 15.415 1.00 96.19 113 GLY A N 1
ATOM 915 C CA . GLY A 1 113 ? -6.882 6.651 16.692 1.00 96.19 113 GLY A CA 1
ATOM 916 C C . GLY A 1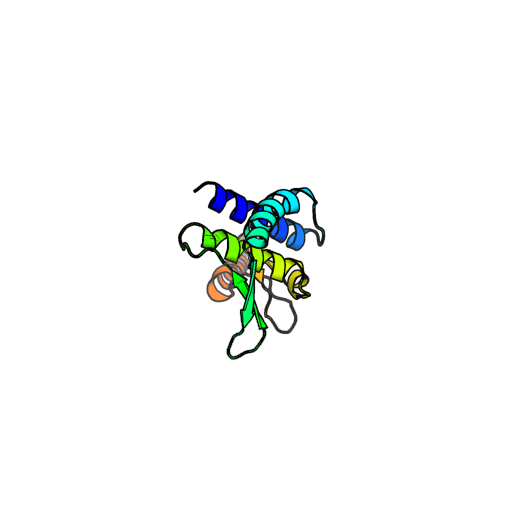 113 ? -7.561 7.501 17.767 1.00 96.19 113 GLY A C 1
ATOM 917 O O . GLY A 1 113 ? -8.557 7.074 18.354 1.00 96.19 113 GLY A O 1
ATOM 918 N N . SER A 1 114 ? -7.073 8.724 17.987 1.00 96.75 114 SER A N 1
ATOM 919 C CA . SER A 1 114 ? -7.667 9.688 18.925 1.00 96.75 114 SER A CA 1
ATOM 920 C C . SER A 1 114 ? -9.117 10.028 18.573 1.00 96.75 114 SER A C 1
ATOM 922 O O . SER A 1 114 ? -9.978 9.969 19.447 1.00 96.75 114 SER A O 1
ATOM 924 N N . GLN A 1 115 ? -9.417 10.313 17.298 1.00 96.00 115 GLN A N 1
ATOM 925 C CA . GLN A 1 115 ? -10.783 10.601 16.841 1.00 96.00 115 GLN A CA 1
ATOM 926 C C . GLN A 1 115 ? -11.740 9.434 17.117 1.00 96.00 115 GLN A C 1
ATOM 928 O O . GLN A 1 115 ? -12.833 9.648 17.638 1.00 96.00 115 GLN A O 1
ATOM 933 N N . THR A 1 116 ? -11.327 8.198 16.818 1.00 95.75 116 THR A N 1
ATOM 934 C CA . THR A 1 116 ? -12.148 6.998 17.057 1.00 95.75 116 THR A CA 1
ATOM 935 C C . THR A 1 116 ? -12.420 6.801 18.552 1.00 95.75 116 THR A C 1
ATOM 937 O O . THR A 1 116 ? -13.562 6.570 18.952 1.00 95.75 116 THR A O 1
ATOM 940 N N . LYS A 1 117 ? -11.393 6.960 19.399 1.00 94.56 117 LYS A N 1
ATOM 941 C CA . LYS A 1 117 ? -11.523 6.878 20.865 1.00 94.56 117 LYS A CA 1
ATOM 942 C C . LYS A 1 117 ? -12.448 7.962 21.426 1.00 94.56 117 LYS A C 1
ATOM 944 O O . LYS A 1 117 ? -13.285 7.652 22.271 1.00 94.56 117 LYS A O 1
ATOM 949 N N . ALA A 1 118 ? -12.328 9.198 20.937 1.00 95.19 118 ALA A N 1
ATOM 950 C CA . ALA A 1 118 ? -13.175 10.315 21.342 1.00 95.19 118 ALA A CA 1
ATOM 951 C C . ALA A 1 118 ? -14.646 10.067 20.971 1.00 95.19 118 ALA A C 1
ATOM 953 O O . ALA A 1 118 ? -15.499 10.104 21.855 1.00 95.19 118 ALA A O 1
ATOM 954 N N . LYS A 1 119 ? -14.940 9.714 19.707 1.00 93.62 119 LYS A N 1
ATOM 955 C CA . LYS A 1 119 ? -16.294 9.334 19.250 1.00 93.62 119 LYS A CA 1
ATOM 956 C C . LYS A 1 119 ? -16.912 8.260 20.159 1.00 93.62 119 LYS A C 1
ATOM 958 O O . LYS A 1 119 ? -18.026 8.432 20.643 1.00 93.62 119 LYS A O 1
ATOM 963 N N . ALA A 1 120 ? -16.163 7.196 20.460 1.00 93.69 120 ALA A N 1
ATOM 964 C CA . ALA A 1 120 ? -16.630 6.113 21.326 1.00 93.69 120 ALA A CA 1
ATOM 965 C C . ALA A 1 120 ? -16.868 6.544 22.789 1.00 93.69 120 ALA A C 1
ATOM 967 O O . ALA A 1 120 ? -17.750 6.000 23.451 1.00 93.69 120 ALA A O 1
ATOM 968 N N . TRP A 1 121 ? -16.104 7.511 23.312 1.00 94.94 121 TRP A N 1
ATOM 969 C CA . TRP A 1 121 ? -16.351 8.085 24.640 1.00 94.94 121 TRP A CA 1
ATOM 970 C C . TRP A 1 121 ? -17.620 8.947 24.665 1.00 94.94 121 TRP A C 1
ATOM 972 O O . TRP A 1 121 ? -18.444 8.764 25.558 1.00 94.94 121 TRP A O 1
ATOM 982 N N . TYR A 1 122 ? -17.822 9.811 23.662 1.00 94.38 122 TYR A N 1
ATOM 983 C CA . TYR A 1 122 ? -19.036 10.628 23.545 1.00 94.38 122 TYR A CA 1
ATOM 984 C C . TYR A 1 122 ? -20.307 9.776 23.423 1.00 94.38 122 TYR A C 1
ATOM 986 O O . TYR A 1 122 ? -21.292 10.077 24.092 1.00 94.38 122 TYR A O 1
ATOM 994 N N . HIS A 1 123 ? -20.279 8.693 22.635 1.00 93.06 123 HIS A N 1
ATOM 995 C CA . HIS A 1 123 ? -21.408 7.757 22.533 1.00 93.06 123 HIS A CA 1
ATOM 996 C C . HIS A 1 123 ? -21.770 7.143 23.890 1.00 93.06 123 HIS A C 1
ATOM 998 O O . HIS A 1 123 ? -22.896 7.322 24.347 1.00 93.06 123 HIS A O 1
ATOM 1004 N N . ARG A 1 124 ? -20.800 6.531 24.588 1.00 93.50 124 ARG A N 1
ATOM 1005 C CA . ARG A 1 124 ? -21.034 5.946 25.921 1.00 93.50 124 ARG A CA 1
ATOM 1006 C C . ARG A 1 124 ? -21.519 6.972 26.943 1.00 93.50 124 ARG A C 1
ATOM 1008 O O . ARG A 1 124 ? -22.368 6.659 27.770 1.00 93.50 124 ARG A O 1
ATOM 1015 N N . LYS A 1 125 ? -20.992 8.202 26.901 1.00 93.94 125 LYS A N 1
ATOM 1016 C CA . LYS A 1 125 ? -21.448 9.284 27.782 1.00 93.94 125 LYS A CA 1
ATOM 1017 C C . LYS A 1 125 ? -22.921 9.625 27.516 1.00 93.94 125 LYS A C 1
ATOM 1019 O O . LYS A 1 125 ? -23.699 9.658 28.463 1.00 93.94 125 LYS A O 1
ATOM 1024 N N . LYS A 1 126 ? -23.311 9.790 26.247 1.00 91.81 126 LYS A N 1
ATOM 1025 C CA . LYS A 1 126 ? -24.702 10.066 25.856 1.00 91.81 126 LYS A CA 1
ATOM 1026 C C . LYS A 1 126 ? -25.649 8.927 26.247 1.00 91.81 126 LYS A C 1
ATOM 1028 O O . LYS A 1 126 ? -26.743 9.197 26.727 1.00 91.81 126 LYS A O 1
ATOM 1033 N N . GLU A 1 127 ? -25.231 7.673 26.079 1.00 90.00 127 GLU A N 1
ATOM 1034 C CA . GLU A 1 127 ? -25.997 6.493 26.510 1.00 90.00 127 GLU A CA 1
ATOM 1035 C C . GLU A 1 127 ? -26.256 6.529 28.025 1.00 90.00 127 GLU A C 1
ATOM 1037 O O . GLU A 1 127 ? -27.410 6.460 28.448 1.00 90.00 127 GLU A O 1
ATOM 1042 N N . LEU A 1 128 ? -25.213 6.753 28.834 1.00 87.75 128 LEU A N 1
ATOM 1043 C CA . LEU A 1 128 ? -25.314 6.886 30.295 1.00 87.75 128 LEU A CA 1
ATOM 1044 C C . LEU A 1 128 ? -26.190 8.069 30.743 1.00 87.75 128 LEU A C 1
ATOM 1046 O O . LEU A 1 128 ? -26.882 7.965 31.754 1.00 87.75 128 LEU A O 1
ATOM 1050 N N . GLU A 1 129 ? -26.169 9.188 30.018 1.00 80.50 129 GLU A N 1
ATOM 1051 C CA . GLU A 1 129 ? -27.021 10.353 30.293 1.00 80.50 129 GLU A CA 1
ATOM 1052 C C . GLU A 1 129 ? -28.485 10.082 29.906 1.00 80.50 129 GLU A C 1
ATOM 1054 O O . GLU A 1 129 ? -29.387 10.377 30.685 1.00 80.50 129 GLU A O 1
ATOM 1059 N N . SER A 1 130 ? -28.732 9.429 28.765 1.00 75.12 130 SER A N 1
ATOM 1060 C CA . SER A 1 130 ? -30.085 9.050 28.332 1.00 75.12 130 SER A CA 1
ATOM 1061 C C . SER A 1 130 ? -30.730 7.976 29.217 1.00 75.12 130 SER A C 1
ATOM 1063 O O . SER A 1 130 ? -31.917 8.067 29.516 1.00 75.12 130 SER A O 1
ATOM 1065 N N . GLY A 1 131 ? -29.952 7.007 29.714 1.00 69.38 131 GLY A N 1
ATOM 1066 C CA . GLY A 1 131 ? -30.440 5.983 30.643 1.00 69.38 131 GLY A CA 1
ATOM 1067 C C . GLY A 1 131 ? -30.813 6.540 32.020 1.00 69.38 131 GLY A C 1
ATOM 1068 O O . GLY A 1 131 ? -31.702 6.004 32.671 1.00 69.38 131 GLY A O 1
ATOM 1069 N N . LYS A 1 132 ? -30.188 7.648 32.440 1.00 60.88 132 LYS A N 1
ATOM 1070 C CA . LYS A 1 132 ? -30.523 8.368 33.681 1.00 60.88 132 LYS A CA 1
ATOM 1071 C C . LYS A 1 132 ? -31.748 9.276 33.571 1.00 60.88 132 LYS A C 1
ATOM 1073 O O . LYS A 1 132 ? -32.227 9.727 34.598 1.00 60.88 132 LYS A O 1
ATOM 1078 N N . SER A 1 133 ? -32.225 9.567 32.360 1.00 58.34 133 SER A N 1
ATOM 1079 C CA . SER A 1 133 ? -33.422 10.392 32.138 1.00 58.34 133 SER A CA 1
ATOM 1080 C C . SER A 1 133 ? -34.709 9.565 31.995 1.00 58.34 133 SER A C 1
ATOM 1082 O O . SER A 1 133 ? -35.775 10.145 31.804 1.00 58.34 133 SER A O 1
ATOM 1084 N N . ASN A 1 134 ? -34.599 8.232 32.060 1.00 51.66 134 ASN A N 1
ATOM 1085 C CA . ASN A 1 134 ? -35.697 7.260 31.991 1.00 51.66 134 ASN A CA 1
ATOM 1086 C C . ASN A 1 134 ? -35.886 6.502 33.330 1.00 51.66 134 ASN A C 1
ATOM 1088 O O . ASN A 1 134 ? -36.439 5.401 33.341 1.00 51.66 134 ASN A O 1
ATOM 1092 N N . LEU A 1 135 ? -35.379 7.073 34.428 1.00 47.81 135 LEU A N 1
ATOM 1093 C CA . LEU A 1 135 ? -35.429 6.596 35.816 1.00 47.81 135 LEU A CA 1
ATOM 1094 C C . LEU A 1 135 ? -35.836 7.761 36.727 1.00 47.81 135 LEU A C 1
ATOM 1096 O O . LEU A 1 135 ? -36.569 7.487 37.698 1.00 47.81 135 LEU A O 1
#